Protein AF-A0A3M7RZD7-F1 (afdb_monomer_lite)

Sequence (134 aa):
MTNSDENINKLNTNISKLNSENEAIKKLIIGAETDSSLFSPGTKRKAERTYSSSSDSEAIETIINNKPFTNRLRSEIMKRFVNDKGQTLGFYEKKFHNDMEEIKKDLFVPKNSNFKESWKKAGDSFKNDKNKKK

Organism: Brachionus plicatilis (NCBI:txid10195)

Radius of gyrati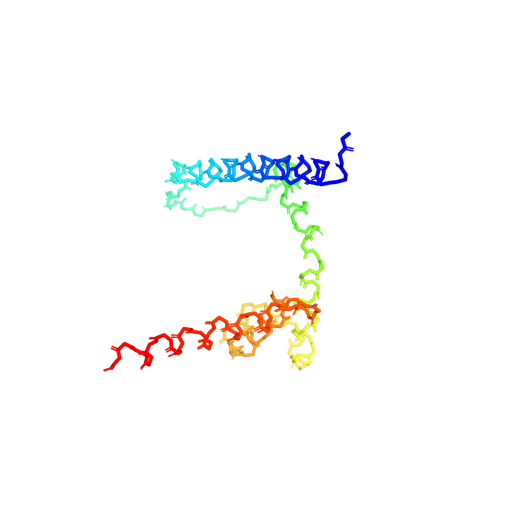on: 23.77 Å; chains: 1; bounding box: 52×48×61 Å

Structure (mmCIF, N/CA/C/O backbone):
data_AF-A0A3M7RZD7-F1
#
_entry.id   AF-A0A3M7RZD7-F1
#
loop_
_atom_site.group_PDB
_atom_site.id
_atom_site.type_symbol
_atom_site.label_atom_id
_atom_site.label_alt_id
_atom_site.label_comp_id
_atom_site.label_asym_id
_atom_site.label_entity_id
_atom_site.label_seq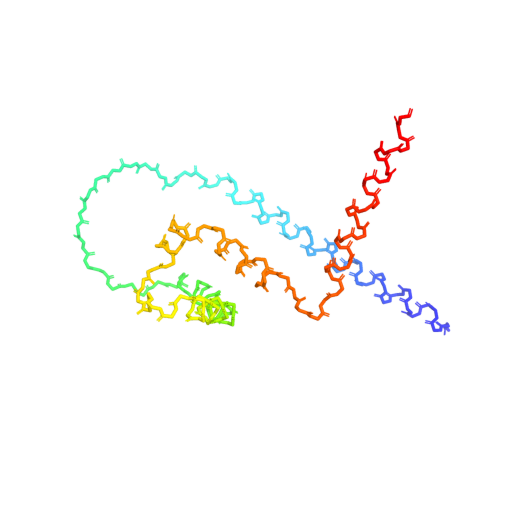_id
_atom_site.pdbx_PDB_ins_code
_atom_site.Cartn_x
_atom_site.Cartn_y
_atom_site.Cartn_z
_atom_site.occupancy
_atom_site.B_iso_or_equiv
_atom_site.auth_seq_id
_atom_site.auth_comp_id
_atom_site.auth_asym_id
_atom_site.auth_atom_id
_atom_site.pdbx_PDB_model_num
ATOM 1 N N . MET A 1 1 ? 18.225 -5.279 -43.107 1.00 54.81 1 MET A N 1
ATOM 2 C CA . MET A 1 1 ? 18.373 -5.046 -41.655 1.00 54.81 1 MET A CA 1
ATOM 3 C C . MET A 1 1 ? 17.848 -6.280 -40.955 1.00 54.81 1 MET A C 1
ATOM 5 O O . MET A 1 1 ? 16.808 -6.785 -41.361 1.00 54.81 1 MET A O 1
ATOM 9 N N . THR A 1 2 ? 18.616 -6.842 -40.031 1.00 66.50 2 THR A N 1
ATOM 10 C CA . THR A 1 2 ? 18.256 -8.084 -39.336 1.00 66.50 2 THR A CA 1
ATOM 11 C C . THR A 1 2 ? 17.338 -7.775 -38.149 1.00 66.50 2 THR A C 1
ATOM 13 O O . THR A 1 2 ? 17.406 -6.678 -37.601 1.00 66.50 2 THR A O 1
ATOM 16 N N . ASN A 1 3 ? 16.505 -8.731 -37.716 1.00 72.75 3 ASN A N 1
ATOM 17 C CA . ASN A 1 3 ? 15.647 -8.594 -36.518 1.00 72.75 3 ASN A CA 1
ATOM 18 C C . ASN A 1 3 ? 16.419 -8.120 -35.265 1.00 72.75 3 ASN A C 1
ATOM 20 O O . ASN A 1 3 ? 15.852 -7.523 -34.352 1.00 72.75 3 ASN A O 1
ATOM 24 N N . SER A 1 4 ? 17.723 -8.390 -35.211 1.00 71.50 4 SER A N 1
ATOM 25 C CA . SER A 1 4 ? 18.617 -7.958 -34.139 1.00 71.50 4 SER A CA 1
ATOM 26 C C . SER A 1 4 ? 18.814 -6.439 -34.117 1.00 71.50 4 SER A C 1
ATOM 28 O O . SER A 1 4 ? 18.802 -5.843 -33.042 1.00 71.50 4 SER A O 1
ATOM 30 N N . ASP A 1 5 ? 18.926 -5.803 -35.285 1.00 78.94 5 ASP A N 1
ATOM 31 C CA . ASP A 1 5 ? 19.150 -4.358 -35.412 1.00 78.94 5 ASP A CA 1
ATOM 32 C C . ASP A 1 5 ? 17.921 -3.563 -34.944 1.00 78.94 5 ASP A C 1
ATOM 34 O O . ASP A 1 5 ? 18.032 -2.528 -34.287 1.00 78.94 5 ASP A O 1
ATOM 38 N N . GLU A 1 6 ? 16.726 -4.083 -35.224 1.00 78.81 6 GLU A N 1
ATOM 39 C CA . GLU A 1 6 ? 15.460 -3.471 -34.818 1.00 78.81 6 GLU A CA 1
ATOM 40 C C . GLU A 1 6 ? 15.246 -3.547 -33.298 1.00 78.81 6 GLU A C 1
ATOM 42 O O . GLU A 1 6 ? 14.852 -2.565 -32.662 1.00 78.81 6 GLU A O 1
ATOM 47 N N . ASN A 1 7 ? 15.605 -4.679 -32.685 1.00 90.06 7 ASN A N 1
ATOM 48 C CA . ASN A 1 7 ? 15.553 -4.849 -31.234 1.00 90.06 7 ASN A CA 1
ATOM 49 C C . ASN A 1 7 ? 16.546 -3.935 -30.500 1.00 90.06 7 ASN A C 1
ATOM 51 O O . ASN A 1 7 ? 16.202 -3.366 -29.461 1.00 90.06 7 ASN A O 1
ATOM 55 N N . ILE A 1 8 ? 17.750 -3.751 -31.049 1.00 91.25 8 ILE A N 1
ATOM 56 C CA . ILE A 1 8 ? 18.759 -2.831 -30.504 1.00 91.25 8 ILE A CA 1
ATOM 57 C C . ILE A 1 8 ? 18.257 -1.386 -30.569 1.00 91.25 8 ILE A C 1
ATOM 59 O O . ILE A 1 8 ? 18.341 -0.657 -29.579 1.00 91.25 8 ILE A O 1
ATOM 63 N N . ASN A 1 9 ? 17.663 -0.980 -31.691 1.00 90.25 9 ASN A N 1
ATOM 64 C CA . ASN A 1 9 ? 17.100 0.361 -31.832 1.00 90.25 9 ASN A CA 1
ATOM 65 C C . ASN A 1 9 ? 15.975 0.611 -30.823 1.00 90.25 9 ASN A C 1
ATOM 67 O O . ASN A 1 9 ? 15.963 1.644 -30.156 1.00 90.25 9 ASN A O 1
ATOM 71 N N . LYS A 1 10 ? 15.085 -0.367 -30.630 1.00 92.75 10 LYS A N 1
ATOM 72 C CA . LYS A 1 10 ? 13.999 -0.283 -29.648 1.00 92.75 10 LYS A CA 1
ATOM 73 C C . LYS A 1 10 ? 14.515 -0.162 -28.211 1.00 92.75 10 LYS A C 1
ATOM 75 O O . LYS A 1 10 ? 13.978 0.621 -27.427 1.00 92.75 10 LYS A O 1
ATOM 80 N N . LEU A 1 11 ? 15.573 -0.898 -27.867 1.00 93.25 11 LEU A N 1
ATOM 81 C CA . LEU A 1 11 ? 16.252 -0.778 -26.575 1.00 93.25 11 LEU A CA 1
ATOM 82 C C . LEU A 1 11 ? 16.849 0.619 -26.378 1.00 93.25 11 LEU A C 1
ATOM 84 O O . LEU A 1 11 ? 16.617 1.237 -25.341 1.00 93.25 11 LEU A O 1
ATOM 88 N N . ASN A 1 12 ? 17.546 1.146 -27.383 1.00 93.56 12 ASN A N 1
ATOM 89 C CA . ASN A 1 12 ? 18.157 2.473 -27.320 1.00 93.56 12 ASN A CA 1
ATOM 90 C C . ASN A 1 12 ? 17.114 3.587 -27.147 1.00 93.56 12 ASN A C 1
ATOM 92 O O . ASN A 1 12 ? 17.310 4.494 -26.337 1.00 93.56 12 ASN A O 1
ATOM 96 N N . THR A 1 13 ? 15.973 3.494 -27.835 1.00 95.00 13 THR A N 1
ATOM 97 C CA . THR A 1 13 ? 14.857 4.434 -27.656 1.00 95.00 13 THR A CA 1
ATOM 98 C C . THR A 1 13 ? 14.315 4.394 -26.227 1.00 95.00 13 THR A C 1
ATOM 100 O O . THR A 1 13 ? 14.119 5.443 -25.612 1.00 95.00 13 THR A O 1
ATOM 103 N N . ASN A 1 14 ? 14.125 3.199 -25.664 1.00 96.19 14 ASN A N 1
ATOM 104 C CA . ASN A 1 14 ? 13.630 3.049 -24.294 1.00 96.19 14 ASN A CA 1
ATOM 105 C C . ASN A 1 14 ? 14.620 3.600 -23.255 1.00 96.19 14 ASN A C 1
ATOM 107 O O . ASN A 1 14 ? 14.203 4.273 -22.314 1.00 96.19 14 ASN A O 1
ATOM 111 N N . ILE A 1 15 ? 15.923 3.365 -23.435 1.00 95.62 15 ILE A N 1
ATOM 112 C CA . ILE A 1 15 ? 16.972 3.898 -22.550 1.00 95.62 15 ILE A CA 1
ATOM 113 C C . ILE A 1 15 ? 16.995 5.429 -22.602 1.00 95.62 15 ILE A C 1
ATOM 115 O O . ILE A 1 15 ? 17.052 6.085 -21.563 1.00 95.62 15 ILE A O 1
ATOM 119 N N . SER A 1 16 ? 16.904 6.011 -23.800 1.00 94.56 16 SER A N 1
ATOM 120 C CA . SER A 1 16 ? 16.857 7.465 -23.970 1.00 94.56 16 SER A CA 1
ATOM 121 C C . SER A 1 16 ? 15.641 8.080 -23.266 1.00 94.56 16 SER A C 1
ATOM 123 O O . SER A 1 16 ? 15.782 9.072 -22.547 1.00 94.56 16 SER A O 1
ATOM 125 N N . LYS A 1 17 ? 14.471 7.438 -23.380 1.00 94.50 17 LYS A N 1
ATOM 126 C CA . LYS A 1 17 ? 13.246 7.867 -22.699 1.00 94.50 17 LYS A CA 1
ATOM 127 C C . LYS A 1 17 ? 13.399 7.850 -21.174 1.00 94.50 17 LYS A C 1
ATOM 129 O O . LYS A 1 17 ? 13.156 8.872 -20.536 1.00 94.50 17 LYS A O 1
ATOM 134 N N . LEU A 1 18 ? 13.887 6.745 -20.606 1.00 94.56 18 LEU A N 1
ATOM 135 C CA . LEU A 1 18 ? 14.107 6.616 -19.159 1.00 94.56 18 LEU A CA 1
ATOM 136 C C . LEU A 1 18 ? 15.088 7.665 -18.618 1.00 94.56 18 LEU A C 1
ATOM 138 O O . LEU A 1 18 ? 14.884 8.210 -17.536 1.00 94.56 18 LEU A O 1
ATOM 142 N N . ASN A 1 19 ? 16.136 7.996 -19.376 1.00 92.56 19 ASN A N 1
ATOM 143 C CA . ASN A 1 19 ? 17.078 9.040 -18.974 1.00 92.56 19 ASN A CA 1
ATOM 144 C C . ASN A 1 19 ? 16.421 10.425 -18.914 1.00 92.56 19 ASN A C 1
ATOM 146 O O . ASN A 1 19 ? 16.691 11.183 -17.985 1.00 92.56 19 ASN A O 1
ATOM 150 N N . SER A 1 20 ? 15.534 10.744 -19.860 1.00 93.56 20 SER A N 1
ATOM 151 C CA . SER A 1 20 ? 14.813 12.021 -19.850 1.00 93.56 20 SER A CA 1
ATOM 152 C C . SER A 1 20 ? 13.849 12.145 -18.663 1.00 93.56 20 SER A C 1
ATOM 154 O O . SER A 1 20 ? 13.781 13.195 -18.025 1.00 93.56 20 SER A O 1
ATOM 156 N N . GLU A 1 21 ? 13.166 11.051 -18.313 1.00 94.81 21 GLU A N 1
ATOM 157 C CA . GLU A 1 21 ? 12.255 10.984 -17.167 1.00 94.81 21 GLU A CA 1
ATOM 158 C C . GLU A 1 21 ? 13.023 11.144 -15.844 1.00 94.81 21 GLU A C 1
ATOM 160 O O . GLU A 1 21 ? 12.611 11.905 -14.968 1.00 94.81 21 GLU A O 1
ATOM 165 N N . ASN A 1 22 ? 14.194 10.511 -15.724 1.00 91.31 22 ASN A N 1
ATOM 166 C CA . ASN A 1 22 ? 15.053 10.644 -14.546 1.00 91.31 22 ASN A CA 1
ATOM 167 C C . ASN A 1 22 ? 15.548 12.083 -14.328 1.00 91.31 22 ASN A C 1
ATOM 169 O O . ASN A 1 22 ? 15.599 12.545 -13.188 1.00 91.31 22 ASN A O 1
ATOM 173 N N . GLU A 1 23 ? 15.895 12.810 -15.393 1.00 92.31 23 GLU A N 1
ATOM 174 C CA . GLU A 1 23 ? 16.292 14.220 -15.285 1.00 92.31 23 GLU A CA 1
ATOM 175 C C . GLU A 1 23 ? 15.129 15.124 -14.849 1.00 92.31 23 GLU A C 1
ATOM 177 O O . GLU A 1 23 ? 15.330 16.052 -14.062 1.00 92.31 23 GLU A O 1
ATOM 182 N N . ALA A 1 24 ? 13.900 14.835 -15.289 1.00 89.06 24 ALA A N 1
ATOM 183 C CA . ALA A 1 24 ? 12.712 15.559 -14.837 1.00 89.06 24 ALA A CA 1
ATOM 184 C C . ALA A 1 24 ? 12.454 15.357 -13.332 1.00 89.06 24 ALA A C 1
ATOM 186 O O . ALA A 1 24 ? 12.193 16.323 -12.612 1.00 89.06 24 ALA A O 1
ATOM 187 N N . ILE A 1 25 ? 12.606 14.125 -12.835 1.00 88.75 25 ILE A N 1
ATOM 188 C CA . ILE A 1 25 ? 12.436 13.798 -11.411 1.00 88.75 25 ILE A CA 1
ATOM 189 C C . ILE A 1 25 ? 13.487 14.508 -10.547 1.00 88.75 25 ILE A C 1
ATOM 191 O O . ILE A 1 25 ? 13.144 15.082 -9.515 1.00 88.75 25 ILE A O 1
ATOM 195 N N . LYS A 1 26 ? 14.757 14.536 -10.974 1.00 86.12 26 LYS A N 1
ATOM 196 C CA . LYS A 1 26 ? 15.822 15.245 -10.240 1.00 86.12 26 LYS A CA 1
ATOM 197 C C . LYS A 1 26 ? 15.512 16.731 -10.061 1.00 86.12 26 LYS A C 1
ATOM 199 O O . LYS A 1 26 ? 15.723 17.270 -8.978 1.00 86.12 26 LYS A O 1
ATOM 204 N N . LYS A 1 27 ? 14.984 17.387 -11.100 1.00 82.69 27 LYS A N 1
ATOM 205 C CA . LYS A 1 27 ? 14.600 18.806 -11.038 1.00 82.69 27 LYS A CA 1
ATOM 206 C C . LYS A 1 27 ? 13.447 19.058 -10.066 1.00 82.69 27 LYS A C 1
ATOM 208 O O . LYS A 1 27 ? 13.484 20.050 -9.348 1.00 82.69 27 LYS A O 1
ATOM 213 N N . LEU A 1 28 ? 12.464 18.157 -10.015 1.00 81.88 28 LEU A N 1
ATOM 214 C CA . LEU A 1 28 ? 11.341 18.245 -9.075 1.00 81.88 28 LEU A CA 1
ATOM 215 C C . LEU A 1 28 ? 11.789 18.130 -7.614 1.00 81.88 28 LEU A C 1
ATOM 217 O O . LEU A 1 28 ? 11.293 18.863 -6.766 1.00 81.88 28 LEU A O 1
ATOM 221 N N . ILE A 1 29 ? 12.745 17.244 -7.327 1.00 74.25 29 ILE A N 1
ATOM 222 C CA . ILE A 1 29 ? 13.273 17.062 -5.969 1.00 74.25 29 ILE A CA 1
ATOM 223 C C . ILE A 1 29 ? 14.046 18.310 -5.521 1.00 74.25 29 ILE A C 1
ATOM 225 O O . ILE A 1 29 ? 13.799 18.817 -4.433 1.00 74.25 29 ILE A O 1
ATOM 229 N N . ILE A 1 30 ? 14.917 18.853 -6.377 1.00 67.94 30 ILE A N 1
ATOM 230 C CA . ILE A 1 30 ? 15.729 20.038 -6.046 1.00 67.94 30 ILE A CA 1
ATOM 231 C C . ILE A 1 30 ? 14.859 21.300 -5.902 1.00 67.94 30 ILE A C 1
ATOM 233 O O . ILE A 1 30 ? 15.107 22.116 -5.020 1.00 67.94 30 ILE A O 1
ATOM 237 N N . GLY A 1 31 ? 13.813 21.455 -6.722 1.00 55.97 31 GLY A N 1
ATOM 238 C CA . GLY A 1 31 ? 12.883 22.589 -6.625 1.00 55.97 31 GLY A CA 1
ATOM 239 C C . GLY A 1 31 ? 12.010 22.588 -5.363 1.00 55.97 31 GLY A C 1
ATOM 240 O O . GLY A 1 31 ? 11.521 23.638 -4.963 1.00 55.97 31 GLY A O 1
ATOM 241 N N . ALA A 1 32 ? 11.834 21.436 -4.708 1.00 52.31 32 ALA A N 1
ATOM 242 C CA . ALA A 1 32 ? 11.076 21.330 -3.461 1.00 52.31 32 ALA A CA 1
ATOM 243 C C . ALA A 1 32 ? 11.874 21.776 -2.218 1.00 52.31 32 ALA A C 1
ATOM 245 O O . ALA A 1 32 ? 11.278 22.056 -1.179 1.00 52.31 32 ALA A O 1
ATOM 246 N N . GLU A 1 33 ? 13.206 21.850 -2.304 1.00 50.47 33 GLU A N 1
ATOM 247 C CA . GLU A 1 33 ? 14.072 22.172 -1.161 1.00 50.47 33 GLU A CA 1
ATOM 248 C C . GLU A 1 33 ? 14.286 23.684 -0.961 1.00 50.47 33 GLU A C 1
ATOM 250 O O . GLU A 1 33 ? 14.665 24.102 0.131 1.00 50.47 33 GLU A O 1
ATOM 255 N N . THR A 1 34 ? 14.011 24.530 -1.963 1.00 51.47 34 THR A N 1
ATOM 256 C CA . THR A 1 34 ? 14.318 25.974 -1.895 1.00 51.47 34 THR A CA 1
ATOM 257 C C . THR A 1 34 ? 13.206 26.863 -1.334 1.00 51.47 34 THR A C 1
ATOM 259 O O . THR A 1 34 ? 13.500 27.981 -0.919 1.00 51.47 34 THR A O 1
ATOM 262 N N . ASP A 1 35 ? 11.964 26.378 -1.230 1.00 48.19 35 ASP A N 1
ATOM 263 C CA . ASP A 1 35 ? 10.813 27.188 -0.783 1.00 48.19 35 ASP A CA 1
ATOM 264 C C . ASP A 1 35 ? 10.349 26.857 0.651 1.00 48.19 35 ASP A C 1
ATOM 266 O O . ASP A 1 35 ? 9.199 27.085 1.040 1.00 48.19 35 ASP A O 1
ATOM 270 N N . SER A 1 36 ? 11.252 26.349 1.498 1.00 48.06 36 SER A N 1
ATOM 271 C CA . SER A 1 36 ? 10.995 26.131 2.927 1.00 48.06 36 SER A CA 1
ATOM 272 C C . SER A 1 36 ? 11.030 27.451 3.723 1.00 48.06 36 SER A C 1
ATOM 274 O O . SER A 1 36 ? 11.899 27.668 4.565 1.00 48.06 36 SER A O 1
ATOM 276 N N . SER A 1 37 ? 10.091 28.361 3.460 1.00 51.78 37 SER A N 1
ATOM 277 C CA . SER A 1 37 ? 9.921 29.622 4.205 1.00 51.78 37 SER A CA 1
ATOM 278 C C . SER A 1 37 ? 8.440 29.948 4.438 1.00 51.78 37 SER A C 1
ATOM 280 O O . SER A 1 37 ? 7.978 31.063 4.206 1.00 51.78 37 SER A O 1
ATOM 282 N N . LEU A 1 38 ? 7.645 28.958 4.862 1.00 51.88 38 LEU A N 1
ATOM 283 C CA . LEU A 1 38 ? 6.197 29.153 5.036 1.00 51.88 38 LEU A CA 1
ATOM 284 C C . LEU A 1 38 ? 5.628 28.710 6.388 1.00 51.88 38 LEU A C 1
ATOM 286 O O . LEU A 1 38 ? 4.434 28.446 6.488 1.00 51.88 38 LEU A O 1
ATOM 290 N N . PHE A 1 39 ? 6.434 28.662 7.450 1.00 40.16 39 PHE A N 1
ATOM 291 C CA . PHE A 1 39 ? 5.896 28.450 8.797 1.00 40.16 39 PHE A CA 1
ATOM 292 C C . PHE A 1 39 ? 6.568 29.342 9.841 1.00 40.16 39 PHE A C 1
ATOM 294 O O . PHE A 1 39 ? 7.475 28.926 10.554 1.00 40.16 39 PHE A O 1
ATOM 301 N N . SER A 1 40 ? 6.044 30.561 9.982 1.00 39.75 40 SER A N 1
ATOM 302 C CA . SER A 1 40 ? 6.123 31.310 11.241 1.00 39.75 40 SER A CA 1
ATOM 303 C C . SER A 1 40 ? 4.859 31.018 12.064 1.00 39.75 40 SER A C 1
ATOM 305 O O . SER A 1 40 ? 3.753 31.184 11.541 1.00 39.75 40 SER A O 1
ATOM 307 N N . PRO A 1 41 ? 4.961 30.583 13.334 1.00 44.41 41 PRO A N 1
ATOM 308 C CA . PRO A 1 41 ? 3.797 30.227 14.135 1.00 44.41 41 PRO A CA 1
ATOM 309 C C . PRO A 1 41 ? 3.179 31.477 14.776 1.00 44.41 41 PRO A C 1
ATOM 311 O O . PRO A 1 41 ? 3.780 32.098 15.649 1.00 44.41 41 PRO A O 1
ATOM 314 N N . GLY A 1 42 ? 1.958 31.835 14.365 1.00 37.12 42 GLY A N 1
ATOM 315 C CA . GLY A 1 42 ? 1.258 33.018 14.872 1.00 37.12 42 GLY A CA 1
ATOM 316 C C . GLY A 1 42 ? -0.271 32.928 14.821 1.00 37.12 42 GLY A C 1
ATOM 317 O O . GLY A 1 42 ? -0.885 33.287 13.829 1.00 37.12 42 GLY A O 1
ATOM 318 N N . THR A 1 43 ? -0.848 32.523 15.955 1.00 41.47 43 THR A N 1
ATOM 319 C CA . THR A 1 43 ? -2.165 32.896 16.520 1.00 41.47 43 THR A CA 1
ATOM 320 C C . THR A 1 43 ? -3.489 32.526 15.812 1.00 41.47 43 THR A C 1
ATOM 322 O O . THR A 1 43 ? -3.760 32.816 14.655 1.00 41.47 43 THR A O 1
ATOM 325 N N . LYS A 1 44 ? -4.379 31.947 16.634 1.00 57.00 44 LYS A N 1
ATOM 326 C CA . LYS A 1 44 ? -5.773 31.523 16.404 1.00 57.00 44 LYS A CA 1
ATOM 327 C C . LYS A 1 44 ? -6.656 32.589 15.724 1.00 57.00 44 LYS A C 1
ATOM 329 O O . LYS A 1 44 ? -6.607 33.743 16.140 1.00 57.00 44 LYS A O 1
ATOM 334 N N . ARG A 1 45 ? -7.584 32.172 14.844 1.00 43.69 45 ARG A N 1
ATOM 335 C CA . ARG A 1 45 ? -9.011 32.596 14.805 1.00 43.69 45 ARG A CA 1
ATOM 336 C C . ARG A 1 45 ? -9.812 31.833 13.734 1.00 43.69 45 ARG A C 1
ATOM 338 O O . ARG A 1 45 ? -9.283 31.480 12.689 1.00 43.69 45 ARG A O 1
ATOM 345 N N . LYS A 1 46 ? -11.088 31.568 14.042 1.00 61.44 46 LYS A N 1
ATOM 346 C CA . LYS A 1 46 ? -12.083 30.917 13.176 1.00 61.44 46 LYS A CA 1
ATOM 347 C C . LYS A 1 46 ? -12.533 31.851 12.047 1.00 61.44 46 LYS A C 1
ATOM 349 O O . LYS A 1 46 ? -12.817 33.009 12.335 1.00 61.44 46 LYS A O 1
ATOM 354 N N . ALA A 1 47 ? -12.696 31.331 10.832 1.00 40.91 47 ALA A N 1
ATOM 355 C CA . ALA A 1 47 ? -13.628 31.865 9.839 1.00 40.91 47 ALA A CA 1
ATOM 356 C C . ALA A 1 47 ? -13.927 30.790 8.786 1.00 40.91 47 ALA A C 1
ATOM 358 O O . ALA A 1 47 ? -13.022 30.224 8.179 1.00 40.91 47 ALA A O 1
ATOM 359 N N . GLU A 1 48 ? -15.214 30.514 8.623 1.00 51.09 48 GLU A N 1
ATOM 360 C CA . GLU A 1 48 ? -15.813 29.780 7.516 1.00 51.09 48 GLU A CA 1
ATOM 361 C C . GLU A 1 48 ? -15.457 30.477 6.196 1.00 51.09 48 GLU A C 1
ATOM 363 O O . GLU A 1 48 ? -15.630 31.690 6.059 1.00 51.09 48 GLU A O 1
ATOM 368 N N . ARG A 1 49 ? -14.905 29.732 5.235 1.00 40.03 49 ARG A N 1
ATOM 369 C CA . ARG A 1 49 ? -14.668 30.237 3.884 1.00 40.03 49 ARG A CA 1
ATOM 370 C C . ARG A 1 49 ? -14.888 29.107 2.896 1.00 40.03 49 ARG A C 1
ATOM 372 O O . ARG A 1 49 ? -14.174 28.111 2.903 1.00 40.03 49 ARG A O 1
ATOM 379 N N . THR A 1 50 ? -15.912 29.268 2.075 1.00 52.94 50 THR A N 1
ATOM 380 C CA . THR A 1 50 ? -16.140 28.480 0.870 1.00 52.94 50 THR A CA 1
ATOM 381 C C . THR A 1 50 ? -14.906 28.628 -0.018 1.00 52.94 50 THR A C 1
ATOM 383 O O . THR A 1 50 ? -14.588 29.739 -0.444 1.00 52.94 50 THR A O 1
ATOM 386 N N . TYR A 1 51 ? -14.182 27.537 -0.261 1.00 36.59 51 TYR A N 1
ATOM 387 C CA . TYR A 1 51 ? -13.059 27.529 -1.193 1.00 36.59 51 TYR A CA 1
ATOM 388 C C . TYR A 1 51 ? -13.532 26.939 -2.518 1.00 36.59 51 TYR A C 1
ATOM 390 O O . TYR A 1 51 ? -13.760 25.742 -2.640 1.00 36.59 51 TYR A O 1
ATOM 398 N N . SER A 1 52 ? -13.670 27.797 -3.524 1.00 47.91 52 SER A N 1
ATOM 399 C CA . SER A 1 52 ? -13.330 27.403 -4.886 1.00 47.91 52 SER A CA 1
ATOM 400 C C . SER A 1 52 ? -11.857 27.754 -5.058 1.00 47.91 52 SER A C 1
ATOM 402 O O . SER A 1 52 ? -11.519 28.928 -5.206 1.00 47.91 52 SER A O 1
ATOM 404 N N . SER A 1 53 ? -10.968 26.764 -4.954 1.00 40.91 53 SER A N 1
ATOM 405 C CA . SER A 1 53 ? -9.545 26.941 -5.234 1.00 40.91 53 SER A CA 1
ATOM 406 C C . SER A 1 53 ? -9.071 25.879 -6.219 1.00 40.91 53 SER A C 1
ATOM 408 O O . SER A 1 53 ? -9.211 24.681 -6.004 1.00 40.91 53 SER A O 1
ATOM 410 N N . SER A 1 54 ? -8.514 26.343 -7.334 1.00 54.03 54 SER A N 1
ATOM 411 C CA . SER A 1 54 ? -8.074 25.532 -8.475 1.00 54.03 54 SER A CA 1
ATOM 412 C C . SER A 1 54 ? -6.952 24.525 -8.148 1.00 54.03 54 SER A C 1
ATOM 414 O O . SER A 1 54 ? -6.678 23.652 -8.970 1.00 54.03 54 SER A O 1
ATOM 416 N N . SER A 1 55 ? -6.336 24.607 -6.959 1.00 51.62 55 SER A N 1
ATOM 417 C CA . SER A 1 55 ? -5.343 23.647 -6.435 1.00 51.62 55 SER A CA 1
ATOM 418 C C . SER A 1 55 ? -5.939 22.352 -5.881 1.00 51.62 55 SER A C 1
ATOM 420 O O . SER A 1 55 ? -5.200 21.400 -5.643 1.00 51.62 55 SER A O 1
ATOM 422 N N . ASP A 1 56 ? -7.256 22.276 -5.691 1.00 49.75 56 ASP A N 1
ATOM 423 C CA . ASP A 1 56 ? -7.882 21.049 -5.197 1.00 49.75 56 ASP A CA 1
ATOM 424 C C . ASP A 1 56 ? -7.904 19.952 -6.270 1.00 49.75 56 ASP A C 1
ATOM 426 O O . ASP A 1 56 ? -8.000 18.778 -5.938 1.00 49.75 56 ASP A O 1
ATOM 430 N N . SER A 1 57 ? -7.778 20.300 -7.555 1.00 51.78 57 SER A N 1
ATOM 431 C CA . SER A 1 57 ? -7.904 19.351 -8.668 1.00 51.78 57 SER A CA 1
ATOM 432 C C . SER A 1 57 ? -6.816 18.268 -8.679 1.00 51.78 57 SER A C 1
ATOM 434 O O . SER A 1 57 ? -7.154 17.092 -8.774 1.00 51.78 57 SER A O 1
ATOM 436 N N . GLU A 1 58 ? -5.543 18.621 -8.480 1.00 57.19 58 GLU A N 1
ATOM 437 C CA . GLU A 1 58 ? -4.425 17.661 -8.422 1.00 57.19 58 GLU A CA 1
ATOM 438 C C . GLU A 1 58 ? -4.460 16.796 -7.153 1.00 57.19 58 GLU A C 1
ATOM 440 O O . GLU A 1 58 ? -4.202 15.587 -7.192 1.00 57.19 58 GLU A O 1
ATOM 445 N N . ALA A 1 59 ? -4.830 17.388 -6.012 1.00 57.00 59 ALA A N 1
ATOM 446 C CA . ALA A 1 59 ? -5.030 16.651 -4.767 1.00 57.00 59 ALA A CA 1
ATOM 447 C C . ALA A 1 59 ? -6.204 15.666 -4.898 1.00 57.00 59 ALA A C 1
ATOM 449 O O . ALA A 1 59 ? -6.097 14.509 -4.490 1.00 57.00 59 ALA A O 1
ATOM 450 N N . ILE A 1 60 ? -7.303 16.095 -5.523 1.00 55.34 60 ILE A N 1
ATOM 451 C CA . ILE A 1 60 ? -8.477 15.269 -5.812 1.00 55.34 60 ILE A CA 1
ATOM 452 C C . ILE A 1 60 ? -8.129 14.168 -6.821 1.00 55.34 60 ILE A C 1
ATOM 454 O O . ILE A 1 60 ? -8.492 13.020 -6.577 1.00 55.34 60 ILE A O 1
ATOM 458 N N . GLU A 1 61 ? -7.382 14.449 -7.891 1.00 56.88 61 GLU A N 1
ATOM 459 C CA . GLU A 1 61 ? -6.905 13.429 -8.838 1.00 56.88 61 GLU A CA 1
ATOM 460 C C . GLU A 1 61 ? -6.017 12.392 -8.148 1.00 56.88 61 GLU A C 1
ATOM 462 O O . GLU A 1 61 ? -6.219 11.191 -8.320 1.00 56.88 61 GLU A O 1
ATOM 467 N N . THR A 1 62 ? -5.089 12.821 -7.293 1.00 58.94 62 THR A N 1
ATOM 468 C CA . THR A 1 62 ? -4.221 11.919 -6.520 1.00 58.94 62 THR A CA 1
ATOM 469 C C . THR A 1 62 ? -5.030 11.058 -5.540 1.00 58.94 62 THR A C 1
ATOM 471 O O . THR A 1 62 ? -4.763 9.864 -5.380 1.00 58.94 62 THR A O 1
ATOM 474 N N . ILE A 1 63 ? -6.070 11.617 -4.913 1.00 59.44 63 ILE A N 1
ATOM 475 C CA . ILE A 1 63 ? -7.008 10.883 -4.047 1.00 59.44 63 ILE A CA 1
ATOM 476 C C . ILE A 1 63 ? -7.846 9.880 -4.858 1.00 59.44 63 ILE A C 1
ATOM 478 O O . ILE A 1 63 ? -8.047 8.744 -4.416 1.00 59.44 63 ILE A O 1
ATOM 482 N N . ILE A 1 64 ? -8.318 10.265 -6.047 1.00 53.94 64 ILE A N 1
ATOM 483 C CA . ILE A 1 64 ? -9.098 9.409 -6.953 1.00 53.94 64 ILE A CA 1
ATOM 484 C C . ILE A 1 64 ? -8.235 8.265 -7.502 1.00 53.94 64 ILE A C 1
ATOM 486 O O . ILE A 1 64 ? -8.695 7.124 -7.535 1.00 53.94 64 ILE A O 1
ATOM 490 N N . ASN A 1 65 ? -6.977 8.524 -7.852 1.00 60.38 65 ASN A N 1
ATOM 491 C CA . ASN A 1 65 ? -6.052 7.520 -8.381 1.00 60.38 65 ASN A CA 1
ATOM 492 C C . ASN A 1 65 ? -5.559 6.539 -7.299 1.00 60.38 65 ASN A C 1
ATOM 494 O O . ASN A 1 65 ? -5.300 5.374 -7.595 1.00 60.38 65 ASN A O 1
ATOM 498 N N . ASN A 1 66 ? -5.514 6.957 -6.028 1.00 63.56 66 ASN A N 1
ATOM 499 C CA . ASN A 1 66 ? -5.134 6.102 -4.892 1.00 63.56 66 ASN A CA 1
ATOM 500 C C . ASN A 1 66 ? -6.303 5.334 -4.248 1.00 63.56 66 ASN A C 1
ATOM 502 O O . ASN A 1 66 ? -6.088 4.517 -3.346 1.00 63.56 66 ASN A O 1
ATOM 506 N N . LYS A 1 67 ? -7.540 5.536 -4.719 1.00 73.62 67 LYS A N 1
ATOM 507 C CA . LYS A 1 67 ? -8.753 4.830 -4.264 1.00 73.62 67 LYS A CA 1
ATOM 508 C C . LYS A 1 67 ? -8.617 3.297 -4.187 1.00 73.62 67 LYS A C 1
ATOM 510 O O . LYS A 1 67 ? -9.090 2.729 -3.203 1.00 73.62 67 LYS A O 1
ATOM 515 N N . PRO A 1 68 ? -7.963 2.581 -5.129 1.00 79.44 68 PRO A N 1
ATOM 516 C CA . PRO A 1 68 ? -7.776 1.134 -4.994 1.00 79.44 68 PRO A CA 1
ATOM 517 C C . PRO A 1 68 ? -6.865 0.754 -3.819 1.00 79.44 68 PRO A C 1
ATOM 519 O O . PRO A 1 68 ? -7.161 -0.207 -3.108 1.00 79.44 68 PRO A O 1
ATOM 522 N N . PHE A 1 69 ? -5.791 1.509 -3.572 1.00 80.62 69 PHE A N 1
ATOM 523 C CA . PHE A 1 69 ? -4.890 1.255 -2.447 1.00 80.62 69 PHE A CA 1
ATOM 524 C C . PHE A 1 69 ? -5.585 1.522 -1.110 1.00 80.62 69 PHE A C 1
ATOM 526 O O . PHE A 1 69 ? -5.566 0.673 -0.219 1.00 80.62 69 PHE A O 1
ATOM 533 N N . THR A 1 70 ? -6.257 2.666 -0.983 1.00 82.88 70 THR A N 1
ATOM 534 C CA . THR A 1 70 ? -6.955 3.045 0.252 1.00 82.88 70 THR A CA 1
ATOM 535 C C . THR A 1 70 ? -8.126 2.111 0.554 1.00 82.88 70 THR A C 1
ATOM 537 O O . THR A 1 70 ? -8.292 1.701 1.704 1.00 82.88 70 THR A O 1
ATOM 540 N N . ASN A 1 71 ? -8.883 1.674 -0.459 1.00 84.88 71 ASN A N 1
ATOM 541 C CA . ASN A 1 71 ? -9.930 0.660 -0.302 1.00 84.88 71 ASN A CA 1
ATOM 542 C C . ASN A 1 71 ? -9.360 -0.696 0.132 1.00 84.88 71 ASN A C 1
ATOM 544 O O . ASN A 1 71 ? -9.945 -1.367 0.988 1.00 84.88 71 ASN A O 1
ATOM 548 N N . ARG A 1 72 ? -8.210 -1.097 -0.423 1.00 87.44 72 ARG A N 1
ATOM 549 C CA . ARG A 1 72 ? -7.531 -2.341 -0.048 1.00 87.44 72 ARG A CA 1
ATOM 550 C C . ARG A 1 72 ? -7.023 -2.285 1.395 1.00 87.44 72 ARG A C 1
ATOM 552 O O . ARG A 1 72 ? -7.282 -3.219 2.147 1.00 87.44 72 ARG A O 1
ATOM 559 N N . LEU A 1 73 ? -6.393 -1.182 1.805 1.00 88.94 73 LEU A N 1
ATOM 560 C CA . LEU A 1 73 ? -5.968 -0.954 3.190 1.00 88.94 73 LEU A CA 1
ATOM 561 C C . LEU A 1 73 ? -7.162 -0.990 4.150 1.00 88.94 73 LEU A C 1
ATOM 563 O O . LEU A 1 73 ? -7.132 -1.703 5.149 1.00 88.94 73 LEU A O 1
ATOM 567 N N . ARG A 1 74 ? -8.247 -0.281 3.817 1.00 87.19 74 ARG A N 1
ATOM 568 C CA . ARG A 1 74 ? -9.478 -0.272 4.617 1.00 87.19 74 ARG A CA 1
ATOM 569 C C . ARG A 1 74 ? -10.068 -1.676 4.763 1.00 87.19 74 ARG A C 1
ATOM 571 O O . ARG A 1 74 ? -10.489 -2.038 5.856 1.00 87.19 74 ARG A O 1
ATOM 578 N N . SER A 1 75 ? -10.074 -2.467 3.692 1.00 87.38 75 SER A N 1
ATOM 579 C CA . SER A 1 75 ? -10.584 -3.844 3.711 1.00 87.38 75 SER A CA 1
ATOM 580 C C . SER A 1 75 ? -9.740 -4.757 4.600 1.00 87.38 75 SER A C 1
ATOM 582 O O . SER A 1 75 ? -10.295 -5.529 5.378 1.00 87.38 75 SER A O 1
ATOM 584 N N . GLU A 1 76 ? -8.412 -4.640 4.533 1.00 89.88 76 GLU A N 1
ATOM 585 C CA . GLU A 1 76 ? -7.501 -5.445 5.352 1.00 89.88 76 GLU A CA 1
ATOM 586 C C . GLU A 1 76 ? -7.642 -5.106 6.845 1.00 89.88 76 GLU A C 1
ATOM 588 O O . GLU A 1 76 ? -7.767 -6.005 7.676 1.00 89.88 76 GLU A O 1
ATOM 593 N N . ILE A 1 77 ? -7.747 -3.814 7.182 1.00 90.88 77 ILE A N 1
ATOM 594 C CA . ILE A 1 77 ? -8.026 -3.344 8.550 1.00 90.88 77 ILE A CA 1
ATOM 595 C C . ILE A 1 77 ? -9.374 -3.892 9.042 1.00 90.88 77 ILE A C 1
ATOM 597 O O . ILE A 1 77 ? -9.445 -4.465 10.124 1.00 90.88 77 ILE A O 1
ATOM 601 N N . MET A 1 78 ? -10.444 -3.782 8.247 1.00 87.31 78 MET A N 1
ATOM 602 C CA . MET A 1 78 ? -11.779 -4.268 8.636 1.00 87.31 78 MET A CA 1
ATOM 603 C C . MET A 1 78 ? -11.839 -5.791 8.807 1.00 87.31 78 MET A C 1
ATOM 605 O O . MET A 1 78 ? -12.648 -6.288 9.593 1.00 87.31 78 MET A O 1
ATOM 609 N N . LYS A 1 79 ? -10.998 -6.532 8.077 1.00 90.06 79 LYS A N 1
ATOM 610 C CA . LYS A 1 79 ? -10.881 -7.988 8.183 1.00 90.06 79 LYS A CA 1
ATOM 611 C C . LYS A 1 79 ? -10.144 -8.415 9.452 1.00 90.06 79 LYS A C 1
ATOM 613 O O . LYS A 1 79 ? -10.563 -9.381 10.080 1.00 90.06 79 LYS A O 1
ATOM 618 N N . ARG A 1 80 ? -9.063 -7.721 9.825 1.00 90.69 80 ARG A N 1
ATOM 619 C CA . ARG A 1 80 ? -8.273 -8.052 11.023 1.00 90.69 80 ARG A CA 1
ATOM 620 C C . ARG A 1 80 ? -8.916 -7.533 12.312 1.00 90.69 80 ARG A C 1
ATOM 622 O O . ARG A 1 80 ? -8.923 -8.239 13.313 1.00 90.69 80 ARG A O 1
ATOM 629 N N . PHE A 1 81 ? -9.524 -6.348 12.280 1.00 90.69 81 PHE A N 1
ATOM 630 C CA . PHE A 1 81 ? -10.088 -5.675 13.456 1.00 90.69 81 PHE A CA 1
ATOM 631 C C . PHE A 1 81 ? -11.621 -5.647 13.431 1.00 90.69 81 PHE A C 1
ATOM 633 O O . PHE A 1 81 ? -12.255 -4.592 13.476 1.00 90.69 81 PHE A O 1
ATOM 640 N N . VAL A 1 82 ? -12.237 -6.832 13.369 1.00 85.06 82 VAL A N 1
ATOM 641 C CA . VAL A 1 82 ? -13.696 -7.003 13.217 1.00 85.06 82 VAL A CA 1
ATOM 642 C C . VAL A 1 82 ? -14.496 -6.374 14.369 1.00 85.06 82 VAL A C 1
ATOM 644 O O . VAL A 1 82 ? -15.631 -5.945 14.158 1.00 85.06 82 VAL A O 1
ATOM 647 N N . ASN A 1 83 ? -13.898 -6.281 15.557 1.00 88.06 83 ASN A N 1
ATOM 648 C CA . ASN A 1 83 ? -14.549 -5.767 16.765 1.00 88.06 83 ASN A CA 1
ATOM 649 C C . ASN A 1 83 ? -14.399 -4.247 16.945 1.00 88.06 83 ASN A C 1
ATOM 651 O O . ASN A 1 83 ? -15.140 -3.657 17.720 1.00 88.06 83 ASN A O 1
ATOM 655 N N . ASP A 1 84 ? -13.490 -3.605 16.205 1.00 82.94 84 ASP A N 1
ATOM 656 C CA . ASP A 1 84 ? -13.161 -2.181 16.357 1.00 82.94 84 ASP A CA 1
ATOM 657 C C . ASP A 1 84 ? -13.595 -1.358 15.125 1.00 82.94 84 ASP A C 1
ATOM 659 O O . ASP A 1 84 ? -12.994 -0.334 14.808 1.00 82.94 84 ASP A O 1
ATOM 663 N N . LYS A 1 85 ? -14.628 -1.801 14.392 1.00 73.31 85 LYS A N 1
ATOM 664 C CA . LYS A 1 85 ? -15.111 -1.182 13.141 1.00 73.31 85 LYS A CA 1
ATOM 665 C C . LYS A 1 85 ? -15.650 0.234 13.381 1.00 73.31 85 LYS A C 1
ATOM 667 O O . LYS A 1 85 ? -16.834 0.432 13.624 1.00 73.31 85 LYS A O 1
ATOM 672 N N . GLY A 1 86 ? -14.779 1.228 13.305 1.00 79.12 86 GLY A N 1
ATOM 673 C CA . GLY A 1 86 ? -15.132 2.632 13.541 1.00 79.12 86 GLY A CA 1
ATOM 674 C C . GLY A 1 86 ? -13.972 3.478 14.049 1.00 79.12 86 GLY A C 1
ATOM 675 O O . GLY A 1 86 ? -14.074 4.701 14.083 1.00 79.12 86 GLY A O 1
ATOM 676 N N . GLN A 1 87 ? -12.858 2.844 14.408 1.00 89.50 87 GLN A N 1
ATOM 677 C CA . GLN A 1 87 ? -11.661 3.549 14.836 1.00 89.50 87 GLN A CA 1
ATOM 678 C C . GLN A 1 87 ? -10.897 4.164 13.659 1.00 89.50 87 GLN A C 1
ATOM 680 O O . GLN A 1 87 ? -11.019 3.751 12.502 1.00 89.50 87 GLN A O 1
ATOM 685 N N . THR A 1 88 ? -10.104 5.189 13.961 1.00 88.81 88 THR A N 1
ATOM 686 C CA . THR A 1 88 ? -9.289 5.895 12.968 1.00 88.81 88 THR A CA 1
ATOM 687 C C . THR A 1 88 ? -8.015 5.116 12.641 1.00 88.81 88 THR A C 1
ATOM 689 O O . THR A 1 88 ? -7.546 4.304 13.434 1.00 88.81 88 THR A O 1
ATOM 692 N N . LEU A 1 89 ? -7.396 5.387 11.487 1.00 88.06 89 LEU A N 1
ATOM 693 C CA . LEU A 1 89 ? -6.113 4.765 11.127 1.00 88.06 89 LEU A CA 1
ATOM 694 C C . LEU A 1 89 ? -5.042 4.998 12.209 1.00 88.06 89 LEU A C 1
ATOM 696 O O . LEU A 1 89 ? -4.356 4.061 12.605 1.00 88.06 89 LEU A O 1
ATOM 700 N N . GLY A 1 90 ? -4.973 6.221 12.749 1.00 90.12 90 GLY A N 1
ATOM 701 C CA . GLY A 1 90 ? -4.032 6.570 13.816 1.00 90.12 90 GLY A CA 1
ATOM 702 C C . GLY A 1 90 ? -4.258 5.796 15.120 1.00 90.12 90 GLY A C 1
ATOM 703 O O . GLY A 1 90 ? -3.303 5.529 15.846 1.00 90.12 90 GLY A O 1
ATOM 704 N N . PHE A 1 91 ? -5.495 5.374 15.412 1.00 93.31 91 PHE A N 1
ATOM 705 C CA . PHE A 1 91 ? -5.761 4.473 16.534 1.00 93.31 91 PHE A CA 1
ATOM 706 C C . PHE A 1 91 ? -5.089 3.112 16.321 1.00 93.31 91 PHE A C 1
ATOM 708 O O . PHE A 1 91 ? -4.411 2.621 17.226 1.00 93.31 91 PHE A O 1
ATOM 715 N N . TYR A 1 92 ? -5.225 2.527 15.127 1.00 92.12 92 TYR A N 1
ATOM 716 C CA . TYR A 1 92 ? -4.626 1.227 14.826 1.00 92.12 92 TYR A CA 1
ATOM 717 C C . TYR A 1 92 ? -3.101 1.284 14.780 1.00 92.12 92 TYR A C 1
ATOM 719 O O . TYR A 1 92 ? -2.454 0.403 15.336 1.00 92.12 92 TYR A O 1
ATOM 727 N N . GLU A 1 93 ? -2.513 2.334 14.205 1.00 90.62 93 GLU A N 1
ATOM 728 C CA . GLU A 1 93 ? -1.051 2.487 14.176 1.00 90.62 93 GLU A CA 1
ATOM 729 C C . GLU A 1 93 ? -0.438 2.602 15.575 1.00 90.62 93 GLU A C 1
ATOM 731 O O . GLU A 1 93 ? 0.661 2.098 15.807 1.00 90.62 93 GLU A O 1
ATOM 736 N N . LYS A 1 94 ? -1.158 3.222 16.518 1.00 93.62 94 LYS A N 1
ATOM 737 C CA . LYS A 1 94 ? -0.701 3.391 17.900 1.00 93.62 94 LYS A CA 1
ATOM 738 C C . LYS A 1 94 ? -0.925 2.146 18.759 1.00 93.62 94 LYS A C 1
ATOM 740 O O . LYS A 1 94 ? -0.068 1.808 19.569 1.00 93.62 94 LYS A O 1
ATOM 745 N N . LYS A 1 95 ? -2.084 1.496 18.628 1.00 93.62 95 LYS A N 1
ATOM 746 C CA . LYS A 1 95 ? -2.490 0.370 19.488 1.00 93.62 95 LYS A CA 1
ATOM 747 C C . LYS A 1 95 ? -2.025 -0.988 18.956 1.00 93.62 95 LYS A C 1
ATOM 749 O O . LYS A 1 95 ? -1.696 -1.862 19.748 1.00 93.62 95 LYS A O 1
ATOM 754 N N . PHE A 1 96 ? -1.976 -1.150 17.636 1.00 92.69 96 PHE A N 1
ATOM 755 C CA . PHE A 1 96 ? -1.697 -2.408 16.938 1.00 92.69 96 PHE A CA 1
ATOM 756 C C . PHE A 1 96 ? -0.538 -2.237 15.951 1.00 92.69 96 PHE A C 1
ATOM 758 O O . PHE A 1 96 ? -0.642 -2.551 14.766 1.00 92.69 96 PHE A O 1
ATOM 765 N N . HIS A 1 97 ? 0.580 -1.699 16.443 1.00 90.00 97 HIS A N 1
ATOM 766 C CA . HIS A 1 97 ? 1.727 -1.339 15.610 1.00 90.00 97 HIS A CA 1
ATOM 767 C C . HIS A 1 97 ? 2.241 -2.512 14.756 1.00 90.00 97 HIS A C 1
ATOM 769 O O . HIS A 1 97 ? 2.391 -2.375 13.544 1.00 90.00 97 HIS A O 1
ATOM 775 N N . ASN A 1 98 ? 2.437 -3.684 15.369 1.00 92.44 98 ASN A N 1
ATOM 776 C CA . ASN A 1 98 ? 2.942 -4.872 14.672 1.00 92.44 98 ASN A CA 1
ATOM 777 C C . ASN A 1 98 ? 1.972 -5.372 13.591 1.00 92.44 98 ASN A C 1
ATOM 779 O O . ASN A 1 98 ? 2.396 -5.664 12.474 1.00 92.44 98 ASN A O 1
ATOM 783 N N . ASP A 1 99 ? 0.673 -5.416 13.895 1.00 91.50 99 ASP A N 1
ATOM 784 C CA . ASP A 1 99 ? -0.346 -5.837 12.930 1.00 91.50 99 ASP A CA 1
ATOM 785 C C . ASP A 1 99 ? -0.416 -4.867 11.745 1.00 91.50 99 ASP A C 1
ATOM 787 O O . ASP A 1 99 ? -0.535 -5.287 10.595 1.00 91.50 99 ASP A O 1
ATOM 791 N N . MET A 1 100 ? -0.297 -3.561 12.002 1.00 92.62 100 MET A N 1
ATOM 792 C CA . MET A 1 100 ? -0.251 -2.544 10.952 1.00 92.62 100 MET A CA 1
ATOM 793 C C . MET A 1 100 ? 0.998 -2.668 10.076 1.00 92.62 100 MET A C 1
ATOM 795 O O . MET A 1 100 ? 0.897 -2.499 8.860 1.00 92.62 100 MET A O 1
ATOM 799 N N . GLU A 1 101 ? 2.156 -2.997 10.649 1.00 89.19 101 GLU A N 1
ATOM 800 C CA . GLU A 1 101 ? 3.376 -3.283 9.885 1.00 89.19 101 GLU A CA 1
ATOM 801 C C . GLU A 1 101 ? 3.213 -4.502 8.967 1.00 89.19 101 GLU A C 1
ATOM 803 O O . GLU A 1 101 ? 3.664 -4.490 7.820 1.00 89.19 101 GLU A O 1
ATOM 808 N N . GLU A 1 102 ? 2.523 -5.548 9.416 1.00 89.75 102 GLU A N 1
ATOM 809 C CA . GLU A 1 102 ? 2.197 -6.686 8.554 1.00 89.75 102 GLU A CA 1
ATOM 810 C C . GLU A 1 102 ? 1.222 -6.321 7.434 1.00 89.75 102 GLU A C 1
ATOM 812 O O . GLU A 1 102 ? 1.463 -6.669 6.277 1.00 89.75 102 GLU A O 1
ATOM 817 N N . ILE A 1 103 ? 0.154 -5.580 7.748 1.00 89.44 103 ILE A N 1
ATOM 818 C CA . ILE A 1 103 ? -0.799 -5.084 6.747 1.00 89.44 103 ILE A CA 1
ATOM 819 C C . ILE A 1 103 ? -0.058 -4.270 5.677 1.00 89.44 103 ILE A C 1
ATOM 821 O O . ILE A 1 103 ? -0.289 -4.465 4.481 1.00 89.44 103 ILE A O 1
ATOM 825 N N . LYS A 1 104 ? 0.872 -3.394 6.084 1.00 86.94 104 LYS A N 1
ATOM 826 C CA . LYS A 1 104 ? 1.721 -2.618 5.168 1.00 86.94 104 LYS A CA 1
ATOM 827 C C . LYS A 1 104 ? 2.552 -3.545 4.280 1.00 86.94 104 LYS A C 1
ATOM 829 O O . LYS A 1 104 ? 2.498 -3.410 3.060 1.00 86.94 104 LYS A O 1
ATOM 834 N N . LYS A 1 105 ? 3.255 -4.533 4.839 1.00 84.06 105 LYS A N 1
ATOM 835 C CA . LYS A 1 105 ? 4.041 -5.496 4.041 1.00 84.06 105 LYS A CA 1
ATOM 836 C C . LYS A 1 105 ? 3.188 -6.215 2.991 1.00 84.06 105 LYS A C 1
ATOM 838 O O . LYS A 1 105 ? 3.606 -6.322 1.840 1.00 84.06 105 LYS A O 1
ATOM 843 N N . ASP A 1 106 ? 1.981 -6.636 3.351 1.00 81.75 106 ASP A N 1
ATOM 844 C CA . ASP A 1 106 ? 1.067 -7.330 2.436 1.00 81.75 106 ASP A CA 1
ATOM 845 C C . ASP A 1 106 ? 0.487 -6.416 1.345 1.00 81.75 106 ASP A C 1
ATOM 847 O O . ASP A 1 106 ? 0.168 -6.864 0.237 1.00 81.75 106 ASP A O 1
ATOM 851 N N . LEU A 1 107 ? 0.314 -5.129 1.646 1.00 83.06 107 LEU A N 1
ATOM 852 C CA . LEU A 1 107 ? -0.181 -4.127 0.702 1.00 83.06 107 LEU A CA 1
ATOM 853 C C . LEU A 1 107 ? 0.884 -3.702 -0.304 1.00 83.06 107 LEU A C 1
ATOM 855 O O . LEU A 1 107 ? 0.581 -3.641 -1.498 1.00 83.06 107 LEU A O 1
ATOM 859 N N . PHE A 1 108 ? 2.097 -3.427 0.178 1.00 76.19 108 PHE A N 1
ATOM 860 C CA . PHE A 1 108 ? 3.199 -2.876 -0.612 1.00 76.19 108 PHE A CA 1
ATOM 861 C C . PHE A 1 108 ? 3.921 -3.922 -1.466 1.00 76.19 108 PHE A C 1
ATOM 863 O O . PHE A 1 108 ? 4.574 -3.556 -2.440 1.00 76.19 108 PHE A O 1
ATOM 870 N N . VAL A 1 109 ? 3.781 -5.215 -1.159 1.00 71.00 109 VAL A N 1
ATOM 871 C CA . VAL A 1 109 ? 4.332 -6.289 -1.993 1.00 71.00 109 VAL A CA 1
ATOM 872 C C . VAL A 1 109 ? 3.261 -6.796 -2.968 1.00 71.00 109 VAL A C 1
ATOM 874 O O . VAL A 1 109 ? 2.228 -7.321 -2.538 1.00 71.00 109 VAL A O 1
ATOM 877 N N . PRO A 1 110 ? 3.471 -6.690 -4.294 1.00 70.19 110 PRO A N 1
ATOM 878 C CA . PRO A 1 110 ? 2.519 -7.232 -5.253 1.00 70.19 110 PRO A CA 1
ATOM 879 C C . PRO A 1 110 ? 2.464 -8.766 -5.155 1.00 70.19 110 PRO A C 1
ATOM 881 O O . PRO A 1 110 ? 3.490 -9.439 -5.232 1.00 70.19 110 PRO A O 1
ATOM 884 N N . LYS A 1 111 ? 1.257 -9.332 -5.013 1.00 67.19 111 LYS A N 1
ATOM 885 C CA . LYS A 1 111 ? 1.050 -10.772 -4.738 1.00 67.19 111 LYS A CA 1
ATOM 886 C C . LYS A 1 111 ? 1.554 -11.709 -5.841 1.00 67.19 111 LYS A C 1
ATOM 888 O O . LYS A 1 111 ? 1.981 -12.815 -5.537 1.00 67.19 111 LYS A O 1
ATOM 893 N N . ASN A 1 112 ? 1.541 -11.251 -7.092 1.00 66.25 112 ASN A N 1
ATOM 894 C CA . ASN A 1 112 ? 1.986 -12.029 -8.256 1.00 66.25 112 ASN A CA 1
ATOM 895 C C . ASN A 1 112 ? 3.386 -11.615 -8.727 1.00 66.25 112 ASN A C 1
ATOM 897 O O . ASN A 1 112 ? 3.779 -11.916 -9.850 1.00 66.25 112 ASN A O 1
ATOM 901 N N . SER A 1 113 ? 4.116 -10.860 -7.904 1.00 72.00 113 SER A N 1
ATOM 902 C CA . SER A 1 113 ? 5.456 -10.418 -8.246 1.00 72.00 113 SER A CA 1
ATOM 903 C C . SER A 1 113 ? 6.500 -11.391 -7.716 1.00 72.00 113 SER A C 1
ATOM 905 O O . SER A 1 113 ? 6.484 -11.823 -6.565 1.00 72.00 113 SER A O 1
ATOM 907 N N . ASN A 1 114 ? 7.493 -11.628 -8.558 1.00 81.56 114 ASN A N 1
ATOM 908 C CA . ASN A 1 114 ? 8.791 -12.201 -8.227 1.00 81.56 114 ASN A CA 1
ATOM 909 C C . ASN A 1 114 ? 9.619 -11.327 -7.257 1.00 81.56 114 ASN A C 1
ATOM 911 O O . ASN A 1 114 ? 10.719 -11.712 -6.872 1.00 81.56 114 ASN A O 1
ATOM 915 N N . PHE A 1 115 ? 9.099 -10.183 -6.797 1.00 79.81 115 PHE A N 1
ATOM 916 C CA . PHE A 1 115 ? 9.742 -9.303 -5.822 1.00 79.81 115 PHE A CA 1
ATOM 917 C C . PHE A 1 115 ? 10.144 -10.031 -4.538 1.00 79.81 115 PHE A C 1
ATOM 919 O O . PHE A 1 115 ? 11.272 -9.877 -4.084 1.00 79.81 115 PHE A O 1
ATOM 926 N N . LYS A 1 116 ? 9.261 -10.857 -3.962 1.00 77.31 116 LYS A N 1
ATOM 927 C CA . LYS A 1 116 ? 9.555 -11.560 -2.701 1.00 77.31 116 LYS A CA 1
ATOM 928 C C . LYS A 1 116 ? 10.732 -12.528 -2.848 1.00 77.31 116 LYS A C 1
ATOM 930 O O . LYS A 1 116 ? 11.580 -12.613 -1.961 1.00 77.31 116 LYS A O 1
ATOM 935 N N . GLU A 1 117 ? 10.788 -13.234 -3.972 1.00 83.06 117 GLU A N 1
ATOM 936 C CA . GLU A 1 117 ? 11.863 -14.171 -4.295 1.00 83.06 117 GLU A CA 1
ATOM 937 C C . GLU A 1 117 ? 13.178 -13.434 -4.579 1.00 83.06 117 GLU A C 1
ATOM 939 O O . GLU A 1 117 ? 14.210 -13.765 -3.994 1.00 83.06 117 GLU A O 1
ATOM 944 N N . SER A 1 118 ? 13.128 -12.367 -5.381 1.00 84.06 11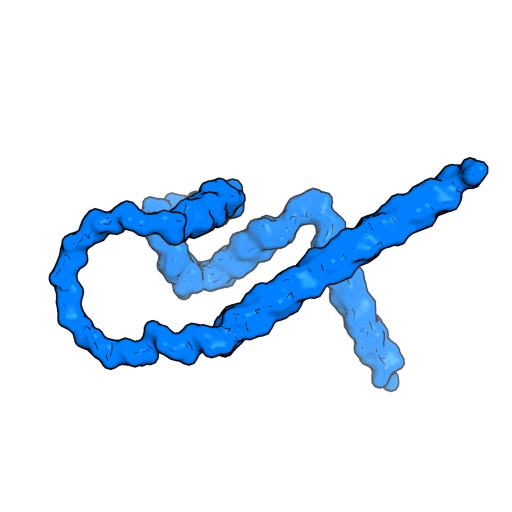8 SER A N 1
ATOM 945 C CA . SER A 1 118 ? 14.274 -11.498 -5.667 1.00 84.06 118 SER A CA 1
ATOM 946 C C . SER A 1 118 ? 14.834 -10.835 -4.406 1.00 84.06 118 SER A C 1
ATOM 948 O O . SER A 1 118 ? 16.048 -10.812 -4.212 1.00 84.06 118 SER A O 1
ATOM 950 N N . TRP A 1 119 ? 13.970 -10.354 -3.507 1.00 82.31 119 TRP A N 1
ATOM 951 C CA . TRP A 1 119 ? 14.367 -9.749 -2.234 1.00 82.31 119 TRP A CA 1
ATOM 952 C C . TRP A 1 119 ? 15.051 -10.760 -1.312 1.00 82.31 119 TRP A C 1
ATOM 954 O O . TRP A 1 119 ? 16.094 -10.471 -0.723 1.00 82.31 119 TRP A O 1
ATOM 964 N N . LYS A 1 120 ? 14.510 -11.983 -1.231 1.00 84.81 120 LYS A N 1
ATOM 965 C CA . LYS A 1 120 ? 15.132 -13.081 -0.484 1.00 84.81 120 LYS A CA 1
ATOM 966 C C . LYS A 1 120 ? 16.509 -13.426 -1.057 1.00 84.81 120 LYS A C 1
ATOM 968 O O . LYS A 1 120 ? 17.479 -13.481 -0.306 1.00 84.81 120 LYS A O 1
ATOM 973 N N . LYS A 1 121 ? 16.611 -13.573 -2.382 1.00 89.06 121 LYS A N 1
ATOM 974 C CA . LYS A 1 121 ? 17.868 -13.879 -3.080 1.00 89.06 121 LYS A CA 1
ATOM 975 C C . LYS A 1 121 ? 18.936 -12.813 -2.831 1.00 89.06 121 LYS A C 1
ATOM 977 O O . LYS A 1 121 ? 20.071 -13.161 -2.529 1.00 89.06 121 LYS A O 1
ATOM 982 N N . ALA A 1 122 ? 18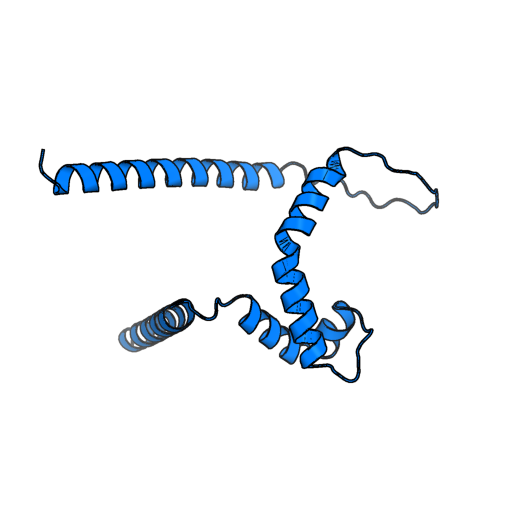.570 -11.531 -2.880 1.00 84.88 122 ALA A N 1
ATOM 983 C CA . ALA A 1 122 ? 19.478 -10.431 -2.560 1.00 84.88 1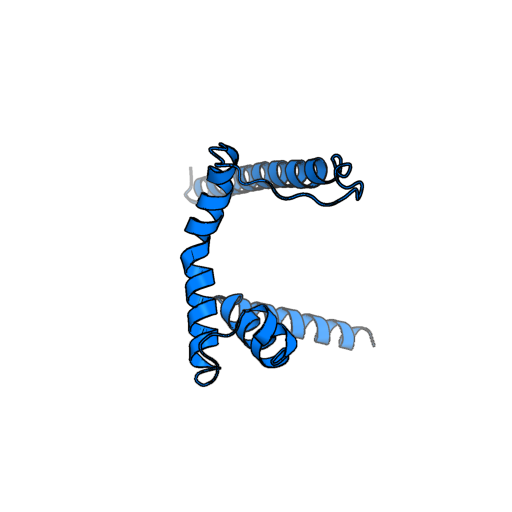22 ALA A CA 1
ATOM 984 C C . ALA A 1 122 ? 19.971 -10.487 -1.102 1.00 84.88 122 ALA A C 1
ATOM 986 O O . ALA A 1 122 ? 21.167 -10.334 -0.843 1.00 84.88 122 ALA A O 1
ATOM 987 N N . GLY A 1 123 ? 19.073 -10.766 -0.152 1.00 85.44 123 GLY A N 1
ATOM 988 C CA . GLY A 1 123 ? 19.430 -10.938 1.258 1.00 85.44 123 GLY A CA 1
ATOM 989 C C . GLY A 1 123 ? 20.380 -12.115 1.500 1.00 85.44 123 GLY A C 1
ATOM 990 O O . GLY A 1 123 ? 21.339 -11.989 2.265 1.00 85.44 123 GLY A O 1
ATOM 991 N N . ASP A 1 124 ? 20.156 -13.243 0.829 1.00 86.94 124 ASP A N 1
ATOM 992 C CA . ASP A 1 124 ? 21.007 -14.431 0.939 1.00 86.94 124 ASP A CA 1
ATOM 993 C C . ASP A 1 124 ? 22.382 -14.208 0.285 1.00 86.94 124 ASP A C 1
ATOM 995 O O . ASP A 1 124 ? 23.410 -14.556 0.871 1.00 86.94 124 ASP A O 1
ATOM 999 N N . SER A 1 125 ? 22.437 -13.532 -0.869 1.00 81.75 125 SER A N 1
ATOM 1000 C CA . SER A 1 125 ? 23.694 -13.090 -1.486 1.00 81.75 125 SER A CA 1
ATOM 1001 C C . SER A 1 125 ? 24.511 -12.193 -0.552 1.00 81.75 125 SER A C 1
ATOM 1003 O O . SER A 1 125 ? 25.718 -12.390 -0.422 1.00 81.75 125 SER A O 1
ATOM 1005 N N . PHE A 1 126 ? 23.867 -11.259 0.152 1.00 77.75 126 PHE A N 1
ATOM 1006 C CA . PHE A 1 126 ? 24.545 -10.363 1.092 1.00 77.75 126 PHE A CA 1
ATOM 1007 C C . PHE A 1 126 ? 25.130 -11.099 2.310 1.00 77.75 126 PHE A C 1
ATOM 1009 O O . PHE A 1 126 ? 26.241 -10.800 2.751 1.00 77.75 126 PHE A O 1
ATOM 1016 N N . LYS A 1 127 ? 24.416 -12.096 2.848 1.00 79.56 127 LYS A N 1
ATOM 1017 C CA . LYS A 1 127 ? 24.920 -12.945 3.945 1.00 79.56 127 LYS A CA 1
ATOM 1018 C C . LYS A 1 127 ? 26.116 -13.793 3.507 1.00 79.56 127 LYS A C 1
ATOM 1020 O O . LYS A 1 127 ? 27.089 -13.904 4.250 1.00 79.56 127 LYS A O 1
ATOM 1025 N N . ASN A 1 128 ? 26.060 -14.346 2.298 1.00 71.88 128 ASN A N 1
ATOM 1026 C CA . ASN A 1 128 ? 27.144 -15.153 1.740 1.00 71.88 128 ASN A CA 1
ATOM 1027 C C . ASN A 1 128 ? 28.406 -14.324 1.453 1.00 71.88 128 ASN A C 1
ATOM 1029 O O . ASN A 1 128 ? 29.509 -14.826 1.657 1.00 71.88 128 ASN A O 1
ATOM 1033 N N . ASP A 1 129 ? 28.266 -13.058 1.043 1.00 72.62 129 ASP A N 1
ATOM 1034 C CA . ASP A 1 129 ? 29.410 -12.149 0.875 1.00 72.62 129 ASP A CA 1
ATOM 1035 C C . ASP A 1 129 ? 30.084 -11.817 2.218 1.00 72.62 129 ASP A C 1
ATOM 1037 O O . ASP A 1 129 ? 31.308 -11.844 2.330 1.00 72.62 129 ASP A O 1
ATOM 1041 N N . LYS A 1 130 ? 29.298 -11.598 3.283 1.00 70.69 130 LYS A N 1
ATOM 1042 C CA . LYS A 1 130 ? 29.844 -11.377 4.634 1.00 70.69 130 LYS A CA 1
ATOM 1043 C C . LYS A 1 130 ? 30.620 -12.578 5.176 1.00 70.69 130 LYS A C 1
ATOM 1045 O O . LYS A 1 130 ? 31.635 -12.380 5.836 1.00 70.69 130 LYS A O 1
ATOM 1050 N N . ASN A 1 131 ? 30.173 -13.800 4.891 1.00 63.44 131 ASN A N 1
ATOM 1051 C CA . ASN A 1 131 ? 30.856 -15.014 5.347 1.00 63.44 131 ASN A CA 1
ATOM 1052 C C . ASN A 1 131 ? 32.136 -15.334 4.558 1.00 63.44 131 ASN A C 1
ATOM 1054 O O . ASN A 1 131 ? 32.982 -16.048 5.078 1.00 63.44 131 ASN A O 1
ATOM 1058 N N . LYS A 1 132 ? 32.300 -14.806 3.337 1.00 60.31 132 LYS A N 1
ATOM 1059 C CA . LYS A 1 132 ? 33.528 -14.961 2.534 1.00 60.31 132 LYS A CA 1
ATOM 1060 C C . LYS A 1 132 ? 34.648 -13.982 2.900 1.00 60.31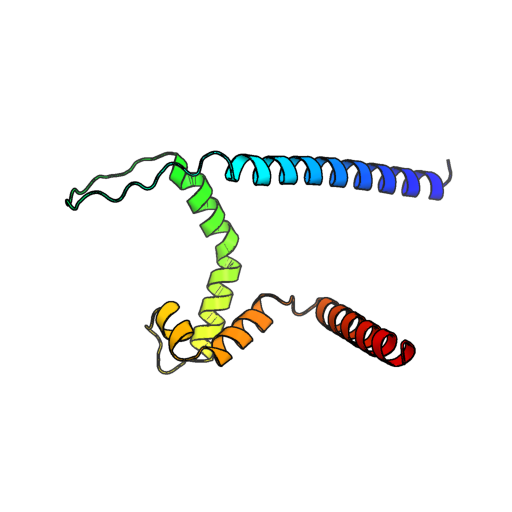 132 LYS A C 1
ATOM 1062 O O . LYS A 1 132 ? 35.769 -14.164 2.445 1.00 60.31 132 LYS A O 1
ATOM 1067 N N . LYS A 1 133 ? 34.343 -12.932 3.670 1.00 58.88 133 LYS A N 1
ATOM 1068 C CA . LYS A 1 133 ? 35.305 -11.903 4.111 1.00 58.88 133 LYS A CA 1
ATOM 1069 C C . LYS A 1 133 ? 35.884 -12.168 5.512 1.00 58.88 133 LYS A C 1
ATOM 1071 O O . LYS A 1 133 ? 36.471 -11.263 6.099 1.00 58.88 133 LYS A O 1
ATOM 1076 N N . LYS A 1 134 ? 35.690 -13.374 6.049 1.00 49.09 134 LYS A N 1
ATOM 1077 C CA . LYS A 1 134 ? 36.371 -13.903 7.237 1.00 49.09 134 LYS A CA 1
ATOM 1078 C C . LYS A 1 134 ? 37.387 -14.944 6.800 1.00 49.09 134 LYS A C 1
ATOM 1080 O O . LYS A 1 134 ? 38.442 -14.998 7.459 1.00 49.09 134 LYS A O 1
#

pLDDT: mean 74.68, std 17.35, range [36.59, 96.19]

Secondary structure (DSSP, 8-state):
--HHHHHHHHHHHHHHHHHHHHHHHHHHHHHHHS-------------------TTHHHHHHHHHHTHHHHHHHHHHHHHH-TT-TT--HHHHHHH-HHHHHHHHHHHHS-TT-THHHHHHHHHHHHHHHHHHT-

Foldseek 3Di:
DDPVVVVVVVVVVVVVVVVVVVVVVVVVVVVVPPPPPPDDDDDDDDDDDDDPDPVVVVVVVVVVVCVVLVVLLLVLCCVVCVPCPPDDPVVCCVPVVVSSVVSVVVSVDDPPDCVVVVVVVVVVVVVVVVVVVD